Protein AF-A0A6B3WCZ1-F1 (afdb_monomer_lite)

Secondary structure (DSSP, 8-state):
-TTHHHHHHHHHHHHHHHHHHHTT--HHHHHHHHHHHHHHHHHHHHIIIIITT----S--HHHHHHHHHHHHHHHHHHHHH---HHHHHHHHHHHHHHHHHHHHHHHT-GGGTHHHHHHHTT--

pLDDT: mean 79.35, std 8.75, range [54.75, 90.38]

Structure (mmCIF, N/CA/C/O backbone):
data_AF-A0A6B3WCZ1-F1
#
_entry.id   AF-A0A6B3WCZ1-F1
#
loop_
_atom_site.group_PDB
_atom_site.id
_atom_site.type_symbol
_atom_site.label_atom_id
_atom_site.label_alt_id
_atom_site.label_comp_id
_atom_site.label_asym_id
_atom_site.label_entity_id
_atom_site.label_seq_id
_atom_site.pdbx_PDB_ins_code
_atom_site.Cartn_x
_atom_site.Cartn_y
_atom_site.Cartn_z
_atom_site.occupancy
_atom_site.B_iso_or_equiv
_atom_site.auth_seq_id
_atom_site.auth_comp_id
_atom_site.auth_asym_id
_atom_site.auth_atom_id
_atom_site.pdbx_PDB_model_num
ATOM 1 N N . MET A 1 1 ? 3.831 7.586 -17.852 1.00 58.81 1 MET A N 1
ATOM 2 C CA . MET A 1 1 ? 2.518 8.215 -17.551 1.00 58.81 1 MET A CA 1
ATOM 3 C C . MET A 1 1 ? 1.468 7.257 -16.970 1.00 58.81 1 MET A C 1
ATOM 5 O O . MET A 1 1 ? 0.626 7.711 -16.213 1.00 58.81 1 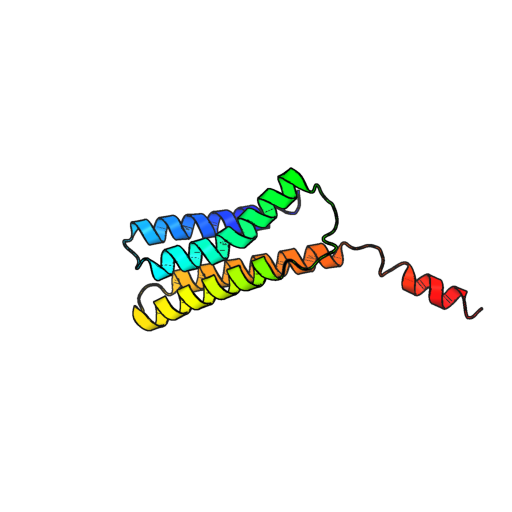MET A O 1
ATOM 9 N N . ARG A 1 2 ? 1.497 5.941 -17.239 1.00 68.44 2 ARG A N 1
ATOM 10 C CA . ARG A 1 2 ? 0.411 5.017 -16.833 1.00 68.44 2 ARG A CA 1
ATOM 11 C C . ARG A 1 2 ? 0.376 4.605 -15.347 1.00 68.44 2 ARG A C 1
ATOM 13 O O . ARG A 1 2 ? -0.591 3.989 -14.925 1.00 68.44 2 ARG A O 1
ATOM 20 N N . HIS A 1 3 ? 1.387 4.949 -14.545 1.00 72.38 3 HIS A N 1
ATOM 21 C CA . HIS A 1 3 ? 1.414 4.660 -13.095 1.00 72.38 3 HIS A CA 1
ATOM 22 C C . HIS A 1 3 ? 0.763 5.762 -12.248 1.00 72.38 3 HIS A C 1
ATOM 24 O O . HIS A 1 3 ? 0.411 5.518 -11.098 1.00 72.38 3 HIS A O 1
ATOM 30 N N . LEU A 1 4 ? 0.558 6.947 -12.835 1.00 78.62 4 LEU A N 1
ATOM 31 C CA . LEU A 1 4 ? -0.077 8.094 -12.188 1.00 78.62 4 LEU A CA 1
ATOM 32 C C . LEU A 1 4 ? -1.447 7.785 -11.562 1.00 78.62 4 LEU A C 1
ATOM 34 O O . LEU A 1 4 ? -1.624 8.169 -10.411 1.00 78.62 4 LEU A O 1
ATOM 38 N N . PRO A 1 5 ? -2.392 7.075 -12.217 1.00 84.31 5 PRO A N 1
ATOM 39 C CA . PRO A 1 5 ? -3.699 6.823 -11.608 1.00 84.31 5 PRO A CA 1
ATOM 40 C C . PRO A 1 5 ? -3.609 5.946 -10.354 1.00 84.31 5 PRO A C 1
ATOM 42 O O . PRO A 1 5 ? -4.288 6.222 -9.373 1.00 84.31 5 PRO A O 1
ATOM 45 N N . VAL A 1 6 ? -2.744 4.925 -10.349 1.00 83.56 6 VAL A N 1
ATOM 46 C CA . VAL A 1 6 ? -2.562 4.043 -9.182 1.00 83.56 6 VAL A CA 1
ATOM 47 C C . VAL A 1 6 ? -1.897 4.797 -8.036 1.00 83.56 6 VAL A C 1
ATOM 49 O O . VAL A 1 6 ? -2.324 4.663 -6.894 1.00 83.56 6 VAL A O 1
ATOM 52 N N . ILE A 1 7 ? -0.877 5.604 -8.343 1.00 83.31 7 ILE A N 1
ATOM 53 C CA . ILE A 1 7 ? -0.209 6.440 -7.343 1.00 83.31 7 ILE A CA 1
ATOM 54 C C . ILE A 1 7 ? -1.228 7.404 -6.737 1.00 83.31 7 ILE A C 1
ATOM 56 O O . ILE A 1 7 ? -1.402 7.384 -5.529 1.00 83.31 7 ILE A O 1
ATOM 60 N N . LEU A 1 8 ? -1.965 8.163 -7.556 1.00 86.75 8 LEU A N 1
ATOM 61 C CA . LEU A 1 8 ? -2.995 9.093 -7.080 1.00 86.75 8 LEU A CA 1
ATOM 62 C C . LEU A 1 8 ? -4.054 8.401 -6.217 1.00 86.75 8 LEU A C 1
ATOM 64 O O . LEU A 1 8 ? -4.422 8.937 -5.175 1.00 86.75 8 LEU A O 1
ATOM 68 N N . LEU A 1 9 ? -4.503 7.205 -6.610 1.00 86.12 9 LEU A N 1
ATOM 69 C CA . LEU A 1 9 ? -5.460 6.424 -5.830 1.00 86.12 9 LEU A CA 1
ATOM 70 C C . LEU A 1 9 ? -4.885 6.035 -4.460 1.00 86.12 9 LEU A C 1
ATOM 72 O O . LEU A 1 9 ? -5.527 6.266 -3.440 1.00 86.12 9 LEU A O 1
ATOM 76 N N . LEU A 1 10 ? -3.671 5.480 -4.417 1.00 81.38 10 LEU A N 1
ATOM 77 C CA . LEU A 1 10 ? -3.019 5.100 -3.161 1.00 81.38 10 LEU A CA 1
ATOM 78 C C . LEU A 1 10 ? -2.750 6.320 -2.272 1.00 81.38 10 LEU A C 1
ATOM 80 O O . LEU A 1 10 ? -2.940 6.234 -1.062 1.00 81.38 10 LEU A O 1
ATOM 84 N N . THR A 1 11 ? -2.372 7.464 -2.849 1.00 84.19 11 THR A N 1
ATOM 85 C CA . THR A 1 11 ? -2.157 8.709 -2.099 1.00 84.19 11 THR A CA 1
ATOM 86 C C . THR A 1 11 ? -3.462 9.252 -1.531 1.00 84.19 11 THR A C 1
ATOM 88 O O . THR A 1 11 ? -3.496 9.646 -0.368 1.00 84.19 11 THR A O 1
ATOM 91 N N . ALA A 1 12 ? -4.553 9.221 -2.302 1.00 84.94 12 ALA A N 1
ATOM 92 C CA . ALA A 1 12 ? -5.877 9.600 -1.814 1.00 84.94 12 ALA A CA 1
ATOM 93 C C . ALA A 1 12 ? -6.337 8.686 -0.662 1.00 84.94 12 ALA A C 1
ATOM 95 O O . ALA A 1 12 ? -6.866 9.166 0.340 1.00 84.94 12 ALA A O 1
ATOM 96 N N . LEU A 1 13 ? -6.068 7.379 -0.755 1.00 81.56 13 LEU A N 1
ATOM 97 C CA . LEU A 1 13 ? -6.374 6.411 0.303 1.00 81.56 13 LEU A CA 1
ATOM 98 C C . LEU A 1 13 ? -5.490 6.598 1.548 1.00 81.56 13 LEU A C 1
ATOM 100 O O . LEU A 1 13 ? -5.978 6.471 2.669 1.00 81.56 13 LEU A O 1
ATOM 104 N N . ALA A 1 14 ? -4.218 6.960 1.380 1.00 81.62 14 ALA A N 1
ATOM 105 C CA . ALA A 1 14 ? -3.337 7.314 2.491 1.00 81.62 14 ALA A CA 1
ATOM 106 C C . ALA A 1 14 ? -3.784 8.616 3.180 1.00 81.62 14 ALA A C 1
ATOM 108 O O . ALA A 1 14 ? -3.803 8.689 4.408 1.00 81.62 14 ALA A O 1
ATOM 109 N N . ALA A 1 15 ? -4.227 9.620 2.418 1.00 83.56 15 ALA A N 1
ATOM 110 C CA . ALA A 1 15 ? -4.810 10.842 2.973 1.00 83.56 15 ALA A CA 1
ATOM 111 C C . ALA A 1 15 ? -6.094 10.552 3.771 1.00 83.56 15 ALA A C 1
ATOM 113 O O . ALA A 1 15 ? -6.315 11.148 4.826 1.00 83.56 15 ALA A O 1
ATOM 114 N N . ALA A 1 16 ? -6.894 9.573 3.336 1.00 78.75 16 ALA A N 1
ATOM 115 C CA . ALA A 1 16 ? -8.064 9.113 4.080 1.00 78.75 16 ALA A CA 1
ATOM 116 C C . ALA A 1 16 ? -7.700 8.530 5.464 1.00 78.75 16 ALA A C 1
ATOM 118 O O . ALA A 1 16 ? -8.486 8.662 6.403 1.00 78.75 16 ALA A O 1
ATOM 119 N N . ALA A 1 17 ? -6.493 7.971 5.636 1.00 76.31 17 ALA A N 1
ATOM 120 C CA . ALA A 1 17 ? -5.986 7.551 6.948 1.00 76.31 17 ALA A CA 1
ATOM 121 C C . ALA A 1 17 ? -5.730 8.751 7.868 1.00 76.31 17 ALA A C 1
ATOM 123 O O . ALA A 1 17 ? -6.041 8.695 9.058 1.00 76.31 17 ALA A O 1
ATOM 124 N N . GLY A 1 18 ? -5.224 9.855 7.310 1.00 77.69 18 GLY A N 1
ATOM 125 C CA . GLY A 1 18 ? -5.073 11.121 8.027 1.00 77.69 18 GLY A CA 1
ATOM 126 C C . GLY A 1 18 ? -6.418 11.681 8.492 1.00 77.69 18 GLY A C 1
ATOM 127 O O . GLY A 1 18 ? -6.564 12.052 9.655 1.00 77.69 18 GLY A O 1
ATOM 128 N N . VAL A 1 19 ? -7.433 11.648 7.621 1.00 81.25 19 VAL A N 1
ATOM 129 C CA . VAL A 1 19 ? -8.804 12.065 7.970 1.00 81.25 19 VAL A CA 1
ATOM 130 C C . VAL A 1 19 ? -9.396 11.172 9.064 1.00 81.25 19 VAL A C 1
ATOM 132 O O . VAL A 1 19 ? -10.003 11.683 10.004 1.00 81.25 19 VAL A O 1
ATOM 135 N N . ALA A 1 20 ? -9.182 9.853 8.997 1.00 74.31 20 ALA A N 1
ATOM 136 C CA . ALA A 1 20 ? -9.609 8.932 10.050 1.00 74.31 20 ALA A CA 1
ATOM 137 C C . ALA A 1 20 ? -8.939 9.257 11.398 1.00 74.31 20 ALA A C 1
ATOM 139 O O . ALA A 1 20 ? -9.610 9.276 12.429 1.00 74.31 20 ALA A O 1
ATOM 140 N N . GLY A 1 21 ? -7.642 9.582 11.394 1.00 74.19 21 GLY A N 1
ATOM 141 C CA . GLY A 1 21 ? -6.931 10.019 12.599 1.00 74.19 21 GLY A CA 1
ATOM 142 C C . GLY A 1 21 ? -7.488 11.311 13.180 1.00 74.19 21 GLY A C 1
ATOM 143 O O . GLY A 1 21 ? -7.629 11.428 14.395 1.00 74.19 21 GLY A O 1
ATOM 144 N N . TRP A 1 22 ? -7.897 12.243 12.322 1.00 81.81 22 TRP A N 1
ATOM 145 C CA . TRP A 1 22 ? -8.491 13.501 12.761 1.00 81.81 22 TRP A CA 1
ATOM 146 C C . TRP A 1 22 ? -9.879 13.321 13.389 1.00 81.81 22 TRP A C 1
ATOM 148 O O . TRP A 1 22 ? -10.221 14.003 14.350 1.00 81.81 22 TRP A O 1
ATOM 158 N N . GLN A 1 23 ? -10.639 12.320 12.938 1.00 83.19 23 GLN A N 1
ATOM 159 C CA . GLN A 1 23 ? -11.910 11.918 13.554 1.00 83.19 23 GLN A CA 1
ATOM 160 C C . GLN A 1 23 ? -11.739 11.124 14.864 1.00 83.19 23 GLN A C 1
ATOM 162 O O . GLN A 1 23 ? -12.697 10.517 15.342 1.00 83.19 23 GLN A O 1
ATOM 167 N N . SER A 1 24 ? -10.533 11.109 15.452 1.00 78.38 24 SER A N 1
ATOM 168 C CA . SER A 1 24 ? -10.202 10.321 16.648 1.00 78.38 24 SER A CA 1
ATOM 169 C C . SER A 1 24 ? -10.506 8.829 16.480 1.00 78.38 24 SER A C 1
ATOM 171 O O . SER A 1 24 ? -10.888 8.148 17.435 1.00 78.38 24 SER A O 1
ATOM 173 N N . ALA A 1 25 ? -10.358 8.303 15.257 1.00 74.81 25 ALA A N 1
ATOM 174 C CA . ALA A 1 25 ? -10.497 6.874 15.034 1.00 74.81 25 ALA A CA 1
ATOM 175 C C . ALA A 1 25 ? -9.445 6.115 15.867 1.00 74.81 25 ALA A C 1
ATOM 177 O O . ALA A 1 25 ? -8.316 6.593 16.023 1.00 74.81 25 ALA A O 1
ATOM 178 N N . PRO A 1 26 ? -9.782 4.923 16.393 1.00 81.50 26 PRO A N 1
ATOM 179 C CA . PRO A 1 26 ? -8.846 4.119 17.164 1.00 81.50 26 PRO A CA 1
ATOM 180 C C . PRO A 1 26 ? -7.553 3.895 16.384 1.00 81.50 26 PRO A C 1
ATOM 182 O O . PRO A 1 26 ? -7.595 3.608 15.185 1.00 81.50 26 PRO A O 1
ATOM 185 N N . TRP A 1 27 ? -6.417 3.963 17.080 1.00 82.31 27 TRP A N 1
ATOM 186 C CA . TRP A 1 27 ? -5.087 3.904 16.464 1.00 82.31 27 TRP A CA 1
ATOM 187 C C . TRP A 1 27 ? -4.890 2.676 15.549 1.00 82.31 27 TRP A C 1
ATOM 189 O O . TRP A 1 27 ? -4.166 2.733 14.564 1.00 82.31 27 TRP A O 1
ATOM 199 N N . LEU A 1 28 ? -5.588 1.572 15.840 1.00 79.19 28 LEU A N 1
ATOM 200 C CA . LEU A 1 28 ? -5.599 0.346 15.037 1.00 79.19 28 LEU A CA 1
ATOM 201 C C . LEU A 1 28 ? -6.075 0.572 13.594 1.00 79.19 28 LEU A C 1
ATOM 203 O O . LEU A 1 28 ? -5.522 -0.021 12.670 1.00 79.19 28 LEU A O 1
ATOM 207 N N . PHE A 1 29 ? -7.078 1.429 13.385 1.00 79.75 29 PHE A N 1
ATOM 208 C CA . PHE A 1 29 ? -7.590 1.732 12.048 1.00 79.75 29 PHE A CA 1
ATOM 209 C C . PHE A 1 29 ? -6.619 2.595 11.260 1.00 79.75 29 PHE A C 1
ATOM 211 O O . PHE A 1 29 ? -6.347 2.303 10.097 1.00 79.75 29 PHE A O 1
ATOM 218 N N . THR A 1 30 ? -6.096 3.647 11.890 1.00 81.69 30 THR A N 1
ATOM 219 C CA . THR A 1 30 ? -5.164 4.575 11.249 1.00 81.69 30 THR A CA 1
ATOM 220 C C . THR A 1 30 ? -3.844 3.898 10.936 1.00 81.69 30 THR A C 1
ATOM 222 O O . THR A 1 30 ? -3.376 4.006 9.807 1.00 81.69 30 THR A O 1
ATOM 225 N N . ALA A 1 31 ? -3.289 3.133 11.879 1.00 83.12 31 ALA A N 1
ATOM 226 C CA . ALA A 1 31 ? -2.080 2.354 11.656 1.00 83.12 31 ALA A CA 1
ATOM 227 C C . ALA A 1 31 ? -2.295 1.286 10.579 1.00 83.12 31 ALA A C 1
ATOM 229 O O . ALA A 1 31 ? -1.490 1.203 9.660 1.00 83.12 31 ALA A O 1
ATOM 230 N N . GLY A 1 32 ? -3.397 0.527 10.631 1.00 83.25 32 GLY A N 1
ATOM 231 C CA . GLY A 1 32 ? -3.709 -0.491 9.625 1.00 83.25 32 GLY A CA 1
ATOM 232 C C . GLY A 1 32 ? -3.846 0.091 8.216 1.00 83.25 32 GLY A C 1
ATOM 233 O O . GLY A 1 32 ? -3.236 -0.42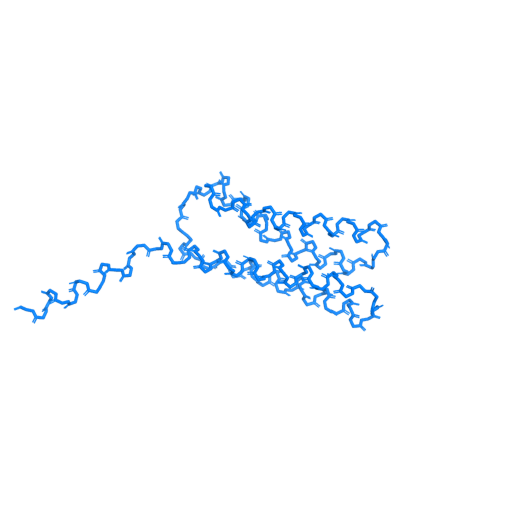2 7.280 1.00 83.25 32 GLY A O 1
ATOM 234 N N . LEU A 1 33 ? -4.570 1.208 8.069 1.00 81.12 33 LEU A N 1
ATOM 235 C CA . LEU A 1 33 ? -4.757 1.878 6.779 1.00 81.12 33 LEU A CA 1
ATOM 236 C C . LEU A 1 33 ? -3.456 2.520 6.274 1.00 81.12 33 LEU A C 1
ATOM 238 O O . LEU A 1 33 ? -3.130 2.400 5.093 1.00 81.12 33 LEU A O 1
ATOM 242 N N . ALA A 1 34 ? -2.686 3.148 7.166 1.00 84.00 34 ALA A N 1
ATOM 243 C CA . ALA A 1 34 ? -1.382 3.714 6.839 1.00 84.00 34 ALA A CA 1
ATOM 244 C C . ALA A 1 34 ? -0.386 2.633 6.405 1.00 84.00 34 ALA A C 1
ATOM 246 O O . ALA A 1 34 ? 0.380 2.861 5.478 1.00 84.00 34 ALA A O 1
ATOM 247 N N . LEU A 1 35 ? -0.416 1.443 7.008 1.00 81.62 35 LEU A N 1
ATOM 248 C CA . LEU A 1 35 ? 0.432 0.320 6.602 1.00 81.62 35 LEU A CA 1
ATOM 249 C C . LEU A 1 35 ? -0.048 -0.281 5.271 1.00 81.62 35 LEU A C 1
ATOM 251 O O . LEU A 1 35 ? 0.761 -0.511 4.372 1.00 81.62 35 LEU A O 1
ATOM 255 N N . ALA A 1 36 ? -1.364 -0.461 5.117 1.00 83.06 36 ALA A N 1
ATOM 256 C CA . ALA A 1 36 ? -1.983 -1.031 3.923 1.00 83.06 36 ALA A CA 1
ATOM 257 C C . ALA A 1 36 ? -1.761 -0.181 2.665 1.00 83.06 36 ALA A C 1
ATOM 259 O O . ALA A 1 36 ? -1.436 -0.723 1.611 1.00 83.06 36 ALA A O 1
ATOM 260 N N . ALA A 1 37 ? -1.915 1.141 2.772 1.00 81.94 37 ALA A N 1
ATOM 261 C CA . ALA A 1 37 ? -1.690 2.068 1.665 1.00 81.94 37 ALA A CA 1
ATOM 262 C C . ALA A 1 37 ? -0.228 2.528 1.586 1.00 81.94 37 ALA A C 1
ATOM 264 O O . ALA A 1 37 ? 0.325 2.655 0.497 1.00 81.94 37 ALA A O 1
ATOM 265 N N . GLY A 1 38 ? 0.426 2.747 2.726 1.00 82.88 38 GLY A N 1
ATOM 266 C CA . GLY A 1 38 ? 1.777 3.296 2.792 1.00 82.88 38 GLY A CA 1
ATOM 267 C C . GLY A 1 38 ? 2.852 2.326 2.321 1.00 82.88 38 GLY A C 1
ATOM 268 O O . GLY A 1 38 ? 3.744 2.750 1.595 1.00 82.88 38 GLY A O 1
ATOM 269 N N . ALA A 1 39 ? 2.762 1.031 2.642 1.00 87.06 39 ALA A N 1
ATOM 270 C CA . ALA A 1 39 ? 3.739 0.047 2.167 1.00 87.06 39 ALA A CA 1
ATOM 271 C C . ALA A 1 39 ? 3.830 -0.024 0.624 1.00 87.06 39 ALA A C 1
ATOM 273 O O . ALA A 1 39 ? 4.936 0.118 0.088 1.00 87.06 39 ALA A O 1
ATOM 274 N N . PRO A 1 40 ? 2.720 -0.194 -0.124 1.00 83.25 40 PRO A N 1
ATOM 275 C CA . PRO A 1 40 ? 2.773 -0.193 -1.583 1.00 83.25 40 PRO A CA 1
ATOM 276 C C . PRO A 1 40 ? 3.137 1.179 -2.158 1.00 83.25 40 PRO A C 1
ATOM 278 O O . PRO A 1 40 ? 3.875 1.241 -3.138 1.00 83.25 40 PRO A O 1
ATOM 281 N N . LEU A 1 41 ? 2.686 2.278 -1.548 1.00 85.25 41 LEU A N 1
ATOM 282 C CA . LEU A 1 41 ? 2.987 3.633 -2.019 1.00 85.25 41 LEU A CA 1
ATOM 283 C C . LEU A 1 41 ? 4.475 3.968 -1.859 1.00 85.25 41 LEU A C 1
ATOM 285 O O . LEU A 1 41 ? 5.097 4.441 -2.809 1.00 85.25 41 LEU A O 1
ATOM 289 N N . PHE A 1 42 ? 5.069 3.627 -0.713 1.00 87.06 42 PHE A N 1
ATOM 290 C CA . PHE A 1 42 ? 6.504 3.750 -0.472 1.00 87.06 42 PHE A CA 1
ATOM 291 C C . PHE A 1 42 ? 7.305 2.926 -1.477 1.00 87.06 42 PHE A C 1
ATOM 293 O O . PHE A 1 42 ? 8.257 3.430 -2.068 1.00 87.06 42 PHE A O 1
ATOM 300 N N . PHE A 1 43 ? 6.893 1.683 -1.737 1.00 85.88 43 PHE A N 1
ATOM 301 C CA . PHE A 1 43 ? 7.582 0.848 -2.713 1.00 85.88 43 PHE A CA 1
ATOM 302 C C . PHE A 1 43 ? 7.474 1.394 -4.139 1.00 85.88 43 PHE A C 1
ATOM 304 O O . PHE A 1 43 ? 8.476 1.422 -4.849 1.00 85.88 43 PHE A O 1
ATOM 311 N N . ILE A 1 44 ? 6.293 1.851 -4.568 1.00 84.06 44 ILE A N 1
ATOM 312 C CA . ILE A 1 44 ? 6.110 2.440 -5.902 1.00 84.06 44 ILE A CA 1
ATOM 313 C C . ILE A 1 44 ? 6.935 3.721 -6.033 1.00 84.06 44 ILE A C 1
ATOM 315 O O . ILE A 1 44 ? 7.597 3.901 -7.052 1.00 84.06 44 ILE A O 1
ATOM 319 N N . ALA A 1 45 ? 6.935 4.584 -5.014 1.00 85.19 45 ALA A N 1
ATOM 320 C CA . ALA A 1 45 ? 7.733 5.806 -4.999 1.00 85.19 45 ALA A CA 1
ATOM 321 C C . ALA A 1 45 ? 9.232 5.489 -5.063 1.00 85.19 45 ALA A C 1
ATOM 323 O O . ALA A 1 45 ? 9.933 6.008 -5.926 1.00 85.19 45 ALA A O 1
ATOM 324 N N . HIS A 1 46 ? 9.711 4.573 -4.220 1.00 85.44 46 HIS A N 1
ATOM 325 C CA . HIS A 1 46 ? 11.101 4.130 -4.227 1.00 85.44 46 HIS A CA 1
ATOM 326 C C . HIS A 1 46 ? 11.490 3.511 -5.577 1.00 85.44 46 HIS A C 1
ATOM 328 O O . HIS A 1 46 ? 12.535 3.836 -6.133 1.00 85.44 46 HIS A O 1
ATOM 334 N N . HIS A 1 47 ? 10.641 2.657 -6.154 1.00 81.31 47 HIS A N 1
ATOM 335 C CA . HIS A 1 47 ? 10.889 2.052 -7.461 1.00 81.31 47 HIS A CA 1
ATOM 336 C C . HIS A 1 47 ? 10.902 3.095 -8.586 1.00 81.31 47 HIS A C 1
ATOM 338 O O . HIS A 1 47 ? 11.744 3.023 -9.479 1.00 81.31 47 HIS A O 1
ATOM 344 N N . ALA A 1 48 ? 9.998 4.074 -8.546 1.00 81.94 48 ALA A N 1
ATOM 345 C CA . ALA A 1 48 ? 9.953 5.163 -9.515 1.00 81.94 48 ALA A CA 1
ATOM 346 C C . ALA A 1 48 ? 11.189 6.074 -9.423 1.00 81.94 48 ALA A C 1
ATOM 348 O O . ALA A 1 48 ? 11.678 6.520 -10.457 1.00 81.94 48 ALA A O 1
ATOM 349 N N . LEU A 1 49 ? 11.699 6.317 -8.211 1.00 83.12 49 LEU A N 1
ATOM 350 C CA .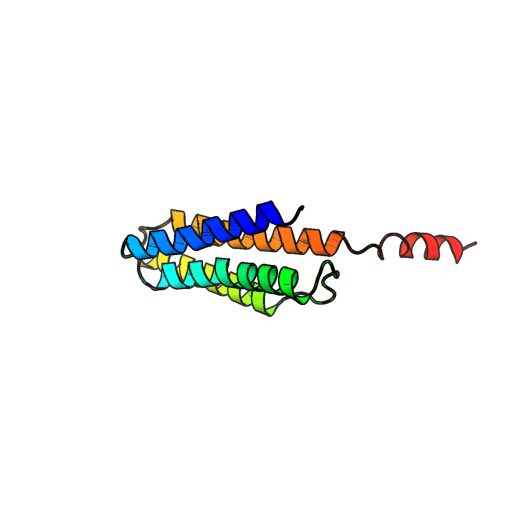 LEU A 1 49 ? 12.853 7.182 -7.957 1.00 83.12 49 LEU A CA 1
ATOM 351 C C . LEU A 1 49 ? 14.198 6.489 -8.229 1.00 83.12 49 LEU A C 1
ATOM 353 O O . LEU A 1 49 ? 15.086 7.099 -8.812 1.00 83.12 49 LEU A O 1
ATOM 357 N N . VAL A 1 50 ? 14.357 5.227 -7.814 1.00 81.12 50 VAL A N 1
ATOM 358 C CA . VAL A 1 50 ? 15.651 4.513 -7.816 1.00 81.12 50 VAL A CA 1
ATOM 359 C C . VAL A 1 50 ? 15.779 3.521 -8.976 1.00 81.12 50 VAL A C 1
ATOM 361 O O . VAL A 1 50 ? 16.862 3.336 -9.525 1.00 81.12 50 VAL A O 1
ATOM 364 N N . GLY A 1 51 ? 14.691 2.843 -9.351 1.00 62.41 51 GLY A N 1
ATOM 365 C CA . GLY A 1 51 ? 14.732 1.683 -10.251 1.00 62.41 51 GLY A CA 1
ATOM 366 C C . GLY A 1 51 ? 14.516 1.990 -11.735 1.00 62.41 51 GLY A C 1
ATOM 367 O O . GLY A 1 51 ? 14.842 1.155 -12.583 1.00 62.41 51 GLY A O 1
ATOM 368 N N . GLY A 1 52 ? 13.967 3.161 -12.072 1.00 65.75 52 GLY A N 1
ATOM 369 C CA . GLY A 1 52 ? 13.477 3.449 -13.424 1.00 65.75 52 GLY A CA 1
ATOM 370 C C . GLY A 1 52 ? 12.416 2.436 -13.895 1.00 65.75 52 GLY A C 1
ATOM 371 O O . GLY A 1 52 ? 11.909 1.626 -13.120 1.00 65.75 52 GLY A O 1
ATOM 372 N N . SER A 1 53 ? 12.072 2.440 -15.186 1.00 64.38 53 SER A N 1
ATOM 373 C CA . SER A 1 53 ? 11.064 1.538 -15.791 1.00 64.38 53 SER A CA 1
ATOM 374 C C . SER A 1 53 ? 11.501 0.065 -15.891 1.00 64.38 53 SER A C 1
ATOM 376 O O . SER A 1 53 ? 11.052 -0.655 -16.785 1.00 64.38 53 SER A O 1
ATOM 378 N N . ARG A 1 54 ? 12.415 -0.395 -15.030 1.00 65.19 54 ARG A N 1
ATOM 379 C CA . ARG A 1 54 ? 12.917 -1.768 -15.074 1.00 65.19 54 ARG A CA 1
ATOM 380 C C . ARG A 1 54 ? 11.799 -2.745 -14.689 1.00 65.19 54 ARG A C 1
ATOM 382 O O . ARG A 1 54 ? 11.067 -2.488 -13.733 1.00 65.19 54 ARG A O 1
ATOM 389 N N . PRO A 1 55 ? 11.643 -3.858 -15.424 1.00 65.31 55 PRO A N 1
ATOM 390 C CA . PRO A 1 55 ? 10.641 -4.857 -15.096 1.00 65.31 55 PRO A CA 1
ATOM 391 C C . PRO A 1 55 ? 10.958 -5.479 -13.733 1.00 65.31 55 PRO A C 1
ATOM 393 O O . PRO A 1 55 ? 12.106 -5.827 -13.450 1.00 65.31 55 PRO A O 1
ATOM 396 N N . LEU A 1 56 ? 9.934 -5.642 -12.891 1.00 68.00 56 LEU A N 1
ATOM 397 C CA . LEU A 1 56 ? 10.073 -6.351 -11.622 1.00 68.00 56 LEU A CA 1
ATOM 398 C C . LEU A 1 56 ? 10.408 -7.823 -11.896 1.00 68.00 56 LEU A C 1
ATOM 400 O O . LEU A 1 56 ? 9.534 -8.616 -12.242 1.00 68.00 56 LEU A O 1
ATOM 404 N N . LEU A 1 57 ? 11.680 -8.185 -11.729 1.00 66.38 57 LEU A N 1
ATOM 405 C CA . LEU A 1 57 ? 12.147 -9.571 -11.832 1.00 66.38 57 LEU A CA 1
ATOM 406 C C . LEU A 1 57 ? 11.749 -10.410 -10.606 1.00 66.38 57 LEU A C 1
ATOM 408 O O . LEU A 1 57 ? 11.581 -11.621 -10.723 1.00 66.38 57 LEU A O 1
ATOM 412 N N . TYR A 1 58 ? 11.535 -9.769 -9.453 1.00 72.69 58 TYR A N 1
ATOM 413 C CA . TYR A 1 58 ? 11.175 -10.426 -8.196 1.00 72.69 58 TYR A CA 1
ATOM 414 C C . TYR A 1 58 ? 9.816 -9.951 -7.685 1.00 72.69 58 TYR A C 1
ATOM 416 O O . TYR A 1 58 ? 9.508 -8.758 -7.706 1.00 72.69 58 TYR A O 1
ATOM 424 N N . HIS A 1 59 ? 9.000 -10.893 -7.206 1.00 72.25 59 HIS A N 1
ATOM 425 C CA . HIS A 1 59 ? 7.716 -10.576 -6.588 1.00 72.25 59 HIS A CA 1
ATOM 426 C C . HIS A 1 59 ? 7.967 -9.909 -5.223 1.00 72.25 59 HIS A C 1
ATOM 428 O O . HIS A 1 59 ? 8.613 -10.523 -4.372 1.00 72.25 59 HIS A O 1
ATOM 434 N N . PRO A 1 60 ? 7.453 -8.690 -4.966 1.00 80.06 60 PRO A N 1
ATOM 435 C CA . PRO A 1 60 ? 7.645 -7.991 -3.696 1.00 80.06 60 PRO A CA 1
ATOM 436 C C . PRO A 1 60 ? 6.735 -8.599 -2.620 1.00 80.06 60 PRO A C 1
ATOM 438 O O . PRO A 1 60 ? 5.673 -8.069 -2.273 1.00 80.06 60 PRO A O 1
ATOM 441 N N . LEU A 1 61 ? 7.133 -9.773 -2.136 1.00 84.50 61 LEU A N 1
ATOM 442 C CA . LEU A 1 61 ? 6.348 -10.597 -1.223 1.00 84.50 61 LEU A CA 1
ATOM 443 C C . LEU A 1 61 ? 6.196 -9.905 0.138 1.00 84.50 61 LEU A C 1
ATOM 445 O O . LEU A 1 61 ? 5.091 -9.836 0.665 1.00 84.50 61 LEU A O 1
ATOM 449 N N . GLY A 1 62 ? 7.267 -9.269 0.629 1.00 85.38 62 GLY A N 1
ATOM 450 C CA . GLY A 1 62 ? 7.251 -8.510 1.884 1.00 85.38 62 GLY A CA 1
ATOM 451 C C . GLY A 1 62 ? 6.230 -7.368 1.896 1.00 85.38 62 GLY A C 1
ATOM 452 O O . GLY A 1 62 ? 5.481 -7.229 2.857 1.00 85.38 62 GLY A O 1
ATOM 453 N N . ILE A 1 63 ? 6.115 -6.603 0.804 1.00 86.38 63 ILE A N 1
ATOM 454 C CA . ILE A 1 63 ? 5.126 -5.511 0.706 1.00 86.38 63 ILE A CA 1
ATOM 455 C C . ILE A 1 63 ? 3.702 -6.054 0.634 1.00 86.38 63 ILE A C 1
ATOM 457 O O . ILE A 1 63 ? 2.787 -5.460 1.192 1.00 86.38 63 ILE A O 1
ATOM 461 N N . SER A 1 64 ? 3.511 -7.203 -0.013 1.00 87.25 64 SER A N 1
ATOM 462 C CA . SER A 1 64 ? 2.192 -7.837 -0.097 1.00 87.25 64 SER A CA 1
ATOM 463 C C . SER A 1 64 ? 1.751 -8.385 1.265 1.00 87.25 64 SER A C 1
ATOM 465 O O . SER A 1 64 ? 0.596 -8.206 1.643 1.00 87.25 64 SER A O 1
ATOM 467 N N . ILE A 1 65 ? 2.677 -8.972 2.036 1.00 88.31 65 ILE A N 1
ATOM 468 C CA . ILE A 1 65 ? 2.434 -9.379 3.428 1.00 88.31 65 ILE A CA 1
ATOM 469 C C . ILE A 1 65 ? 2.103 -8.155 4.286 1.00 88.31 65 ILE A C 1
ATOM 471 O O . ILE A 1 65 ? 1.112 -8.179 5.007 1.00 88.31 65 ILE A O 1
ATOM 475 N N . ALA A 1 66 ? 2.884 -7.076 4.183 1.00 87.75 66 ALA A N 1
ATOM 476 C CA . ALA A 1 66 ? 2.651 -5.849 4.943 1.00 87.75 66 ALA A CA 1
ATOM 477 C C . ALA A 1 66 ? 1.282 -5.223 4.625 1.00 87.75 66 ALA A C 1
ATOM 479 O O . ALA A 1 66 ? 0.533 -4.874 5.537 1.00 87.75 66 ALA A O 1
ATOM 480 N N . ALA A 1 67 ? 0.917 -5.149 3.341 1.00 86.56 67 ALA A N 1
ATOM 481 C CA . ALA A 1 67 ? -0.378 -4.630 2.914 1.00 86.56 67 ALA A CA 1
ATOM 482 C C . ALA A 1 67 ? -1.543 -5.509 3.402 1.00 86.56 67 ALA A C 1
ATOM 484 O O . ALA A 1 67 ? -2.544 -4.996 3.905 1.00 86.56 67 ALA A O 1
ATOM 485 N N . GLY A 1 68 ? -1.391 -6.835 3.309 1.00 87.50 68 GLY A N 1
ATOM 486 C CA . GLY A 1 68 ? -2.358 -7.795 3.838 1.00 87.50 68 GLY A CA 1
ATOM 487 C C . GLY A 1 68 ? -2.526 -7.676 5.352 1.00 87.50 68 GLY A C 1
ATOM 488 O O . GLY A 1 68 ? -3.653 -7.616 5.839 1.00 87.50 68 GLY A O 1
ATOM 489 N N . LEU A 1 69 ? -1.422 -7.562 6.094 1.00 89.31 69 LEU A N 1
ATOM 490 C CA . LEU A 1 69 ? -1.435 -7.389 7.546 1.00 89.31 69 LEU A CA 1
ATOM 491 C C . LEU A 1 69 ? -2.146 -6.090 7.949 1.00 89.31 69 LEU A C 1
ATOM 493 O O . LEU A 1 69 ? -2.990 -6.115 8.842 1.00 89.31 69 LEU A O 1
ATOM 497 N N . GLY A 1 70 ? -1.875 -4.984 7.247 1.00 86.69 70 GLY A N 1
ATOM 498 C CA . GLY A 1 70 ? -2.587 -3.720 7.442 1.00 86.69 70 GLY A CA 1
ATOM 499 C C . GLY A 1 70 ? -4.099 -3.879 7.264 1.00 86.69 70 GLY A C 1
ATOM 500 O O . GLY A 1 70 ? -4.866 -3.471 8.132 1.00 86.69 70 GLY A O 1
ATOM 501 N N . CYS A 1 71 ? -4.529 -4.574 6.205 1.00 87.44 71 CYS A N 1
ATOM 502 C CA . CYS A 1 71 ? -5.944 -4.854 5.955 1.00 87.44 71 CYS A CA 1
ATOM 503 C C . CYS A 1 71 ? -6.584 -5.713 7.061 1.00 87.44 71 CYS A C 1
ATOM 505 O O . CYS A 1 71 ? -7.703 -5.426 7.490 1.00 87.44 71 CYS A O 1
ATOM 507 N N . VAL A 1 72 ? -5.882 -6.739 7.557 1.00 90.38 72 VAL A N 1
ATOM 508 C CA . VAL A 1 72 ? -6.352 -7.575 8.676 1.00 90.38 72 VAL A CA 1
ATOM 509 C C . VAL A 1 72 ? -6.484 -6.752 9.957 1.00 90.38 72 VAL A C 1
ATOM 511 O O . VAL A 1 72 ? -7.484 -6.888 10.659 1.00 90.38 72 VAL A O 1
ATOM 514 N N . MET A 1 73 ? -5.537 -5.855 10.249 1.00 89.00 73 MET A N 1
ATOM 515 C CA . MET A 1 73 ? -5.628 -4.952 11.403 1.00 89.00 73 MET A CA 1
ATOM 516 C C . MET A 1 73 ? -6.831 -4.009 11.298 1.00 89.00 73 MET A C 1
ATOM 518 O O . MET A 1 73 ? -7.561 -3.841 12.276 1.00 89.00 73 MET A O 1
ATOM 522 N N . THR A 1 74 ? -7.089 -3.439 10.117 1.00 86.25 74 THR A N 1
ATOM 523 C CA . THR A 1 74 ? -8.270 -2.594 9.880 1.00 86.25 74 THR A CA 1
ATOM 524 C C . THR A 1 74 ? -9.567 -3.388 10.054 1.00 86.25 74 THR A C 1
ATOM 526 O O . THR A 1 74 ? -10.510 -2.901 10.678 1.00 86.25 74 THR A O 1
ATOM 529 N N . LEU A 1 75 ? -9.610 -4.631 9.561 1.00 89.00 75 LEU A N 1
ATOM 530 C CA . LEU A 1 75 ? -10.760 -5.523 9.710 1.00 89.00 75 LEU A CA 1
ATOM 531 C C . LEU A 1 75 ? -11.000 -5.901 11.181 1.00 89.00 75 LEU A C 1
ATOM 533 O O . LEU A 1 75 ? -12.131 -5.845 11.657 1.00 89.00 75 LEU A O 1
ATOM 537 N N . ALA A 1 76 ? -9.941 -6.227 11.926 1.00 86.81 76 ALA A N 1
ATOM 538 C CA . ALA A 1 76 ? -10.013 -6.504 13.360 1.00 86.81 76 ALA A CA 1
ATOM 539 C C . ALA A 1 76 ? -10.504 -5.280 14.150 1.00 86.81 76 ALA A C 1
ATOM 541 O O . ALA A 1 76 ? -11.335 -5.409 15.051 1.00 86.81 76 ALA A O 1
ATOM 542 N N . GLY A 1 77 ? -10.048 -4.081 13.772 1.00 83.50 77 GLY A N 1
ATOM 543 C CA . GLY A 1 77 ? -10.585 -2.822 14.282 1.00 83.50 77 GLY A CA 1
ATOM 544 C C . GLY A 1 77 ? -12.088 -2.710 14.028 1.00 83.50 77 GLY A C 1
ATOM 545 O O . GLY A 1 77 ? -12.842 -2.374 14.942 1.00 83.50 77 GLY A O 1
ATOM 546 N N . GLN A 1 78 ? -12.546 -3.049 12.821 1.00 87.31 78 GLN A N 1
ATOM 547 C CA . GLN A 1 78 ? -13.962 -2.980 12.471 1.00 87.31 78 GLN A CA 1
ATOM 548 C C . GLN A 1 78 ? -14.816 -3.951 13.284 1.00 87.31 78 GLN A C 1
ATOM 550 O O . GLN A 1 78 ? -15.847 -3.536 13.804 1.00 87.31 78 GLN A O 1
ATOM 555 N N . TYR A 1 79 ? -14.372 -5.194 13.477 1.00 87.88 79 TYR A N 1
ATOM 556 C CA . TYR A 1 79 ? -15.073 -6.142 14.351 1.00 87.88 79 TYR A CA 1
ATOM 557 C C . TYR A 1 79 ? -15.142 -5.670 15.806 1.00 87.88 79 TYR A C 1
ATOM 559 O O . TYR A 1 79 ? -16.105 -5.976 16.503 1.00 87.88 79 TYR A O 1
ATOM 567 N N . ARG A 1 80 ? -14.142 -4.912 16.268 1.00 85.50 80 ARG A N 1
ATOM 568 C CA . ARG A 1 80 ? -14.091 -4.421 17.648 1.00 85.50 80 ARG A CA 1
ATOM 569 C C . ARG A 1 80 ? -14.910 -3.152 17.881 1.00 85.50 80 ARG A C 1
ATOM 571 O O . ARG A 1 80 ? -15.512 -3.017 18.939 1.00 85.50 80 ARG A O 1
ATOM 578 N N . PHE A 1 81 ? -14.900 -2.210 16.938 1.00 83.62 81 PHE A N 1
ATOM 579 C CA . PHE A 1 81 ? -15.461 -0.867 17.138 1.00 83.62 81 PHE A CA 1
ATOM 580 C C . PHE A 1 81 ? -16.673 -0.555 16.248 1.00 83.62 81 PHE A C 1
ATOM 582 O O . PHE A 1 81 ? -17.358 0.432 16.502 1.00 83.62 81 PHE A O 1
ATOM 589 N N . GLY A 1 82 ? -16.944 -1.352 15.207 1.00 79.12 82 GLY A N 1
ATOM 590 C CA . GLY A 1 82 ? -18.176 -1.358 14.398 1.00 79.12 82 GLY A CA 1
ATOM 591 C C . GLY A 1 82 ? -18.500 -0.099 13.581 1.00 79.12 82 GLY A C 1
ATOM 592 O O . GLY A 1 82 ? -19.372 -0.131 12.717 1.00 79.12 82 GLY A O 1
ATOM 593 N N . ARG A 1 83 ? -17.810 1.018 13.811 1.00 79.31 83 ARG A N 1
ATOM 594 C CA . ARG A 1 83 ? -18.284 2.354 13.420 1.00 79.31 83 ARG A CA 1
ATOM 595 C C . ARG A 1 83 ? -17.667 2.904 12.128 1.00 79.31 83 ARG A C 1
ATOM 597 O O . ARG A 1 83 ? -18.158 3.898 11.604 1.00 79.31 83 ARG A O 1
ATOM 604 N N . PHE A 1 84 ? -16.635 2.259 11.580 1.00 81.81 84 PHE A N 1
ATOM 605 C CA . PHE A 1 84 ? -15.816 2.800 10.487 1.00 81.81 84 PHE A CA 1
ATOM 606 C C . PHE A 1 84 ? -15.763 1.874 9.256 1.00 81.81 84 PHE A C 1
ATOM 608 O O . PHE A 1 84 ? -14.700 1.650 8.678 1.00 81.81 84 PHE A O 1
ATOM 615 N N . ASN A 1 85 ? -16.924 1.373 8.807 1.00 84.50 85 ASN A N 1
ATOM 616 C CA . ASN A 1 85 ? -17.049 0.501 7.622 1.00 84.50 85 ASN A CA 1
ATOM 617 C C . ASN A 1 85 ? -16.356 1.071 6.370 1.00 84.50 85 ASN A C 1
ATOM 619 O O . ASN A 1 85 ? -15.755 0.331 5.591 1.00 84.50 85 ASN A O 1
ATOM 623 N N . TRP A 1 86 ? -16.411 2.393 6.187 1.00 84.69 86 TRP A N 1
ATOM 624 C CA . TRP A 1 86 ? -15.796 3.063 5.043 1.00 84.69 86 TRP A CA 1
ATOM 625 C C . TRP A 1 86 ? -14.263 2.908 5.019 1.00 84.69 86 TRP A C 1
ATOM 627 O O . TRP A 1 86 ? -13.687 2.761 3.944 1.00 84.69 86 TRP A O 1
ATOM 637 N N . VAL A 1 87 ? -13.605 2.850 6.186 1.00 83.56 87 VAL A N 1
ATOM 638 C CA . VAL A 1 87 ? -12.142 2.689 6.301 1.00 83.56 87 VAL A CA 1
ATOM 639 C C . VAL A 1 87 ? -11.711 1.303 5.825 1.00 83.56 87 VAL A C 1
ATOM 641 O O . VAL A 1 87 ? -10.693 1.166 5.150 1.00 83.56 87 VAL A O 1
ATOM 644 N N . VAL A 1 88 ? -12.510 0.272 6.116 1.00 86.00 88 VAL A N 1
ATOM 645 C CA . VAL A 1 88 ? -12.274 -1.085 5.598 1.00 86.00 88 VAL A CA 1
ATOM 646 C C . VAL A 1 88 ? -12.381 -1.100 4.076 1.00 86.00 88 VAL A C 1
ATOM 648 O O . VAL A 1 88 ? -11.516 -1.666 3.412 1.00 86.00 88 VAL A O 1
ATOM 651 N N . GLY A 1 89 ? -13.387 -0.421 3.516 1.00 86.75 89 GLY A N 1
ATOM 652 C CA . GLY A 1 89 ? -13.518 -0.248 2.068 1.00 86.75 89 GLY A CA 1
ATOM 653 C C . GLY A 1 89 ? -12.271 0.386 1.444 1.00 86.75 89 GLY A C 1
ATOM 654 O O . GLY A 1 89 ? -11.759 -0.115 0.443 1.00 86.75 89 GLY A O 1
ATOM 655 N N . CYS A 1 90 ? -11.720 1.427 2.076 1.00 84.81 90 CYS A N 1
ATOM 656 C CA . CYS A 1 90 ? -10.468 2.054 1.650 1.00 84.81 90 CYS A CA 1
ATOM 657 C C . CYS A 1 90 ? -9.266 1.096 1.719 1.00 84.81 90 CYS A C 1
ATOM 659 O O . CYS A 1 90 ? -8.466 1.061 0.783 1.00 84.81 90 CYS A O 1
ATOM 661 N N . ALA A 1 91 ? -9.145 0.297 2.784 1.00 84.75 91 ALA A N 1
ATOM 662 C CA . ALA A 1 91 ? -8.061 -0.678 2.932 1.00 84.75 91 ALA A CA 1
ATOM 663 C C . ALA A 1 91 ? -8.116 -1.767 1.847 1.00 84.75 91 ALA A C 1
ATOM 665 O O . ALA A 1 91 ? -7.101 -2.082 1.223 1.00 84.75 91 ALA A O 1
ATOM 666 N N . VAL A 1 92 ? -9.312 -2.293 1.565 1.00 87.88 92 VAL A N 1
ATOM 667 C CA . VAL A 1 92 ? -9.526 -3.285 0.502 1.00 87.88 92 VAL A CA 1
ATOM 668 C C . VAL A 1 92 ? -9.229 -2.681 -0.871 1.00 87.88 92 VAL A C 1
ATOM 670 O O . VAL A 1 92 ? -8.529 -3.301 -1.670 1.00 87.88 92 VAL A O 1
ATOM 673 N N . LEU A 1 93 ? -9.690 -1.456 -1.143 1.00 87.56 93 LEU A N 1
ATOM 674 C CA . LEU A 1 93 ? -9.388 -0.756 -2.396 1.00 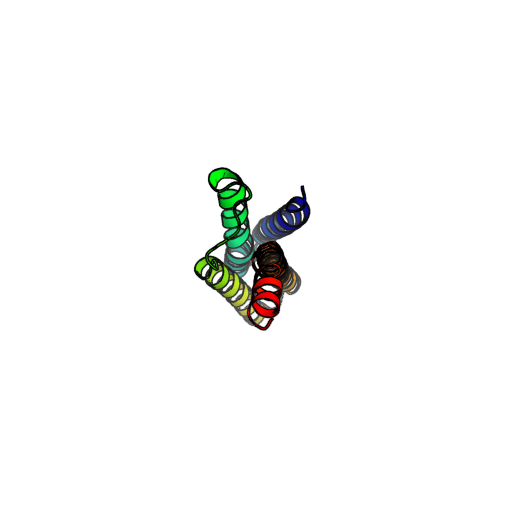87.56 93 LEU A CA 1
ATOM 675 C C . LEU A 1 93 ? -7.883 -0.544 -2.597 1.00 87.56 93 LEU A C 1
ATOM 677 O O . LEU A 1 93 ? -7.393 -0.746 -3.708 1.00 87.56 93 LEU A O 1
ATOM 681 N N . ALA A 1 94 ? -7.142 -0.199 -1.539 1.00 84.25 94 ALA A N 1
ATOM 682 C CA . ALA A 1 94 ? -5.686 -0.068 -1.603 1.00 84.25 94 ALA A CA 1
ATOM 683 C C . ALA A 1 94 ? -5.022 -1.397 -1.997 1.00 84.25 94 ALA A C 1
ATOM 685 O O . ALA A 1 94 ? -4.150 -1.430 -2.869 1.00 84.25 94 ALA A O 1
ATOM 686 N N . LEU A 1 95 ? -5.481 -2.505 -1.407 1.00 85.00 95 LEU A N 1
ATOM 687 C CA . LEU A 1 95 ? -4.974 -3.845 -1.698 1.00 85.00 95 LEU A CA 1
ATOM 688 C C . LEU A 1 95 ? -5.265 -4.267 -3.147 1.00 85.00 95 LEU A C 1
ATOM 690 O O . LEU A 1 95 ? -4.383 -4.771 -3.844 1.00 85.00 95 LEU A O 1
ATOM 694 N N . VAL A 1 96 ? -6.487 -4.021 -3.626 1.00 89.06 96 VAL A N 1
ATOM 695 C CA . VAL A 1 96 ? -6.888 -4.319 -5.008 1.00 89.06 96 VAL A CA 1
ATOM 696 C C . VAL A 1 96 ? -6.069 -3.495 -5.998 1.00 89.06 96 VAL A C 1
ATOM 698 O O . VAL A 1 96 ? -5.560 -4.047 -6.974 1.00 89.06 96 VAL A O 1
ATOM 701 N N . ALA A 1 97 ? -5.885 -2.198 -5.740 1.00 86.94 97 ALA A N 1
ATOM 702 C CA . ALA A 1 97 ? -5.075 -1.323 -6.583 1.00 86.94 97 ALA A CA 1
ATOM 703 C C . ALA A 1 97 ? -3.621 -1.802 -6.678 1.00 86.94 97 ALA A C 1
ATOM 705 O O . ALA A 1 97 ? -3.041 -1.834 -7.767 1.00 86.94 97 ALA A O 1
ATOM 706 N N . TRP A 1 98 ? -3.056 -2.242 -5.551 1.00 86.50 98 TRP A N 1
ATOM 707 C CA . TRP A 1 98 ? -1.732 -2.850 -5.501 1.00 86.50 98 TRP A CA 1
ATOM 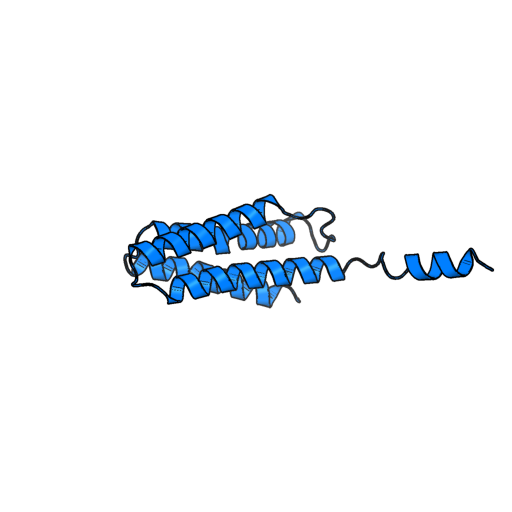708 C C . TRP A 1 98 ? -1.646 -4.134 -6.339 1.00 86.50 98 TRP A C 1
ATOM 710 O O . TRP A 1 98 ? -0.750 -4.262 -7.176 1.00 86.50 98 TRP A O 1
ATOM 720 N N . MET A 1 99 ? -2.600 -5.058 -6.189 1.00 87.25 99 MET A N 1
ATOM 721 C CA . MET A 1 99 ? -2.640 -6.293 -6.985 1.00 87.25 99 MET A CA 1
ATOM 722 C C . MET A 1 99 ? -2.793 -6.016 -8.487 1.00 87.25 99 MET A C 1
ATOM 724 O O . MET A 1 99 ? -2.139 -6.665 -9.309 1.00 87.25 99 MET A O 1
ATOM 728 N N . LEU A 1 100 ? -3.617 -5.031 -8.863 1.00 87.19 100 LEU A N 1
ATOM 729 C CA . LEU A 1 100 ? -3.787 -4.618 -10.258 1.00 87.19 100 LEU A CA 1
ATOM 730 C C . LEU A 1 100 ? -2.469 -4.109 -10.849 1.00 87.19 100 LEU A C 1
ATOM 732 O O . LEU A 1 100 ? -2.095 -4.484 -11.963 1.00 87.19 100 LEU A O 1
ATOM 736 N N . TRP A 1 101 ? -1.745 -3.290 -10.085 1.00 85.00 101 TRP A N 1
ATOM 737 C CA . TRP A 1 101 ? -0.445 -2.764 -10.485 1.00 85.00 101 TRP A CA 1
ATOM 738 C C . TRP A 1 101 ? 0.595 -3.876 -10.654 1.00 85.00 101 TRP A C 1
ATOM 740 O O . TRP A 1 101 ? 1.280 -3.921 -11.678 1.00 85.00 101 TRP A O 1
ATOM 750 N N . GLN A 1 102 ? 0.660 -4.828 -9.716 1.00 84.00 102 GLN A N 1
ATOM 751 C CA . GLN A 1 102 ? 1.537 -5.998 -9.825 1.00 84.00 102 GLN A CA 1
ATOM 752 C C . GLN A 1 102 ? 1.231 -6.830 -11.076 1.00 84.00 102 GLN A C 1
ATOM 754 O O . GLN A 1 102 ? 2.142 -7.194 -11.825 1.00 84.00 102 GLN A O 1
ATOM 759 N N . ARG A 1 103 ? -0.055 -7.110 -11.335 1.00 83.88 103 ARG A N 1
ATOM 760 C CA . ARG A 1 103 ? -0.495 -7.861 -12.519 1.00 83.88 103 ARG A CA 1
ATOM 761 C C . ARG A 1 103 ? -0.069 -7.161 -13.807 1.00 83.88 103 ARG A C 1
ATOM 763 O O . ARG A 1 103 ? 0.449 -7.822 -14.705 1.00 83.88 103 ARG A O 1
ATOM 770 N N . TYR A 1 104 ? -0.237 -5.842 -13.868 1.00 81.88 104 TYR A N 1
ATOM 771 C CA . TYR A 1 104 ? 0.140 -5.032 -15.025 1.00 81.88 104 TYR A CA 1
ATOM 772 C C . TYR A 1 104 ? 1.658 -5.020 -15.272 1.00 81.88 104 TYR A C 1
ATOM 774 O O . TYR A 1 104 ? 2.122 -5.173 -16.408 1.00 81.88 104 TYR A O 1
ATOM 782 N N . MET A 1 105 ? 2.455 -4.884 -14.209 1.00 77.62 105 MET A N 1
ATOM 783 C CA . MET A 1 105 ? 3.916 -4.952 -14.310 1.00 77.62 105 MET A CA 1
ATOM 784 C C . MET A 1 105 ? 4.382 -6.313 -14.827 1.00 77.62 105 MET A C 1
ATOM 786 O O . MET A 1 105 ? 5.280 -6.385 -15.663 1.00 77.62 105 MET A O 1
ATOM 790 N N . ARG A 1 106 ? 3.715 -7.395 -14.412 1.00 75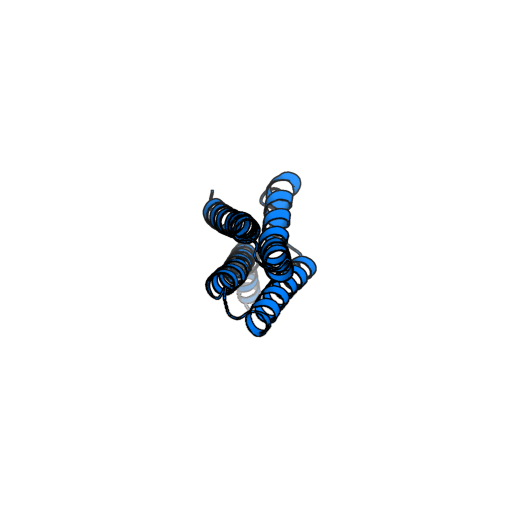.81 106 ARG A N 1
ATOM 791 C CA . ARG A 1 106 ? 4.031 -8.752 -14.868 1.00 75.81 106 ARG A CA 1
ATOM 792 C C . ARG A 1 106 ? 3.665 -9.000 -16.331 1.00 75.81 106 ARG A C 1
ATOM 794 O O . ARG A 1 106 ? 4.413 -9.680 -17.027 1.00 75.81 106 ARG A O 1
ATOM 801 N N . SER A 1 107 ? 2.546 -8.454 -16.813 1.00 72.62 107 SER A N 1
ATOM 802 C CA . SER A 1 107 ? 2.148 -8.571 -18.226 1.00 72.62 107 SER A CA 1
ATOM 803 C C . SER A 1 107 ? 3.052 -7.798 -19.185 1.00 72.62 107 SER A C 1
ATOM 805 O O . SER A 1 107 ? 3.025 -8.061 -20.380 1.00 72.62 107 SER A O 1
ATOM 807 N N . SER A 1 108 ? 3.864 -6.869 -18.676 1.00 66.88 108 SER A N 1
ATOM 808 C CA . SER A 1 108 ? 4.758 -6.044 -19.495 1.00 66.88 108 SER A CA 1
ATOM 809 C C . SER A 1 108 ? 6.105 -6.720 -19.809 1.00 66.88 108 SER A C 1
ATOM 811 O O . SER A 1 108 ? 6.945 -6.110 -20.460 1.00 66.88 108 SER A O 1
ATOM 813 N N . LEU A 1 109 ? 6.332 -7.964 -19.358 1.00 66.44 109 LEU A N 1
ATOM 814 C CA . LEU A 1 109 ? 7.541 -8.747 -19.647 1.00 66.44 109 LEU A CA 1
ATOM 815 C C . LEU A 1 109 ? 7.472 -9.361 -21.067 1.00 66.44 109 LEU A C 1
ATOM 817 O O . LEU A 1 109 ? 6.701 -10.301 -21.274 1.00 66.44 109 LEU A O 1
ATOM 821 N N . PRO A 1 110 ? 8.300 -8.912 -22.036 1.00 58.81 110 PRO A N 1
ATOM 822 C CA . PRO A 1 110 ? 8.204 -9.326 -23.448 1.00 58.81 110 PRO A CA 1
ATOM 823 C C . PRO A 1 110 ? 8.560 -10.801 -23.726 1.00 58.81 110 PRO A C 1
ATOM 825 O O . PRO A 1 110 ? 8.310 -11.313 -24.813 1.00 58.81 110 PRO A O 1
ATOM 828 N N . GLY A 1 111 ? 9.138 -11.516 -22.756 1.00 56.66 111 GLY A N 1
ATOM 829 C CA . GLY A 1 111 ? 9.767 -12.827 -22.974 1.00 56.66 111 GLY A CA 1
ATOM 830 C C . GLY A 1 111 ? 8.827 -14.028 -23.140 1.00 56.66 111 GLY A C 1
ATOM 831 O O . GLY A 1 111 ? 9.306 -15.136 -23.368 1.00 56.66 111 GLY A O 1
ATOM 832 N N . LYS A 1 112 ? 7.503 -13.858 -23.015 1.00 54.75 112 LYS A N 1
ATOM 833 C CA . LYS A 1 112 ? 6.552 -14.965 -23.245 1.00 54.75 112 LYS A CA 1
ATOM 834 C C . LYS A 1 112 ? 6.177 -15.143 -24.716 1.00 54.75 112 LYS A C 1
ATOM 836 O O . LYS A 1 112 ? 5.872 -16.265 -25.102 1.00 54.75 112 LYS A O 1
ATOM 841 N N . ALA A 1 113 ? 6.233 -14.079 -25.517 1.00 56.69 113 ALA A N 1
ATOM 842 C CA . ALA A 1 113 ? 5.897 -14.147 -26.937 1.00 56.69 113 ALA A CA 1
ATOM 843 C C . ALA A 1 113 ? 7.004 -14.841 -27.750 1.00 56.69 113 ALA A C 1
ATOM 845 O O . ALA A 1 113 ? 6.706 -15.734 -28.533 1.00 56.69 113 ALA A O 1
ATOM 846 N N . SER A 1 114 ? 8.285 -14.546 -27.483 1.00 56.44 114 SER A N 1
ATOM 847 C CA . SER A 1 114 ? 9.384 -15.143 -28.266 1.00 56.44 114 SER A CA 1
ATOM 848 C C . SER A 1 114 ? 9.588 -16.640 -28.009 1.00 56.44 114 SER A C 1
ATOM 850 O O . SER A 1 114 ? 10.143 -17.332 -28.851 1.00 56.44 114 SER A O 1
ATOM 852 N N . ARG A 1 115 ? 9.137 -17.169 -26.861 1.00 61.81 115 ARG A N 1
ATOM 853 C CA . ARG A 1 115 ? 9.308 -18.591 -26.511 1.00 61.81 115 ARG A CA 1
ATOM 854 C C . ARG A 1 115 ? 8.318 -19.508 -27.248 1.00 61.81 115 ARG A C 1
ATOM 856 O O . ARG A 1 115 ? 8.523 -20.718 -27.262 1.00 61.81 115 ARG A O 1
ATOM 863 N N . ILE A 1 116 ? 7.254 -18.951 -27.833 1.00 62.84 116 ILE A N 1
ATOM 864 C CA . ILE A 1 116 ? 6.297 -19.713 -28.648 1.00 62.84 116 ILE A CA 1
ATOM 865 C C . ILE A 1 116 ? 6.859 -19.908 -30.064 1.00 62.84 116 ILE A C 1
ATOM 867 O O . ILE A 1 116 ? 6.836 -21.032 -30.555 1.00 62.84 116 ILE A O 1
ATOM 871 N N . ASP A 1 117 ? 7.482 -18.879 -30.646 1.00 62.16 117 ASP A N 1
ATOM 872 C CA . ASP A 1 117 ? 8.121 -18.977 -31.969 1.00 62.16 117 ASP A CA 1
ATOM 873 C C . ASP A 1 117 ? 9.359 -19.884 -31.981 1.00 62.16 117 ASP A C 1
ATOM 875 O O . ASP A 1 117 ? 9.605 -20.596 -32.947 1.00 62.16 117 ASP A O 1
ATOM 879 N N . SER A 1 118 ? 10.136 -19.933 -30.895 1.00 64.12 118 SER A N 1
ATOM 880 C CA . SER A 1 118 ? 11.311 -20.819 -30.856 1.00 64.12 118 SER A CA 1
ATOM 881 C C . SER A 1 118 ? 10.953 -22.308 -30.810 1.00 64.12 118 SER A C 1
ATOM 883 O O . SER A 1 118 ? 11.782 -23.136 -31.167 1.00 64.12 118 SER A O 1
ATOM 885 N N . ARG A 1 119 ? 9.744 -22.667 -30.352 1.00 68.31 119 ARG A N 1
ATOM 886 C CA . ARG A 1 119 ? 9.293 -24.068 -30.332 1.00 68.31 119 ARG A CA 1
ATOM 887 C C . ARG A 1 119 ? 8.792 -24.531 -31.693 1.00 68.31 119 ARG A C 1
ATOM 889 O O . ARG A 1 119 ? 9.087 -25.653 -32.067 1.00 68.31 119 ARG A O 1
ATOM 896 N N . SER A 1 120 ? 8.099 -23.679 -32.448 1.00 67.00 120 SER A N 1
ATOM 897 C CA . SER A 1 120 ? 7.654 -24.037 -33.802 1.00 67.00 120 SER A CA 1
ATOM 898 C C . SER A 1 120 ? 8.821 -24.195 -34.779 1.00 67.00 120 SER A C 1
ATOM 900 O O . SER A 1 120 ? 8.731 -24.990 -35.706 1.00 67.00 120 SER A O 1
ATOM 902 N N . GLN A 1 121 ? 9.929 -23.483 -34.555 1.00 70.38 121 GLN A N 1
ATOM 903 C CA . GLN A 1 121 ? 11.102 -23.533 -35.429 1.00 70.38 121 GLN A CA 1
ATOM 904 C C . GLN A 1 121 ? 12.029 -24.735 -35.180 1.00 70.38 121 GLN A C 1
ATOM 906 O O . GLN A 1 121 ? 12.884 -25.015 -36.011 1.00 70.38 121 GLN A O 1
ATOM 911 N N . GLN A 1 122 ? 11.890 -25.424 -34.043 1.00 75.88 122 GLN A N 1
ATOM 912 C CA . GLN A 1 122 ? 12.708 -26.595 -33.704 1.00 75.88 122 GLN A CA 1
ATOM 913 C C . GLN A 1 122 ? 12.075 -27.919 -34.175 1.00 75.88 122 GLN A C 1
ATOM 915 O O . GLN A 1 122 ? 12.764 -28.934 -34.233 1.00 75.88 122 GLN A O 1
ATOM 920 N N . ASP A 1 123 ? 10.792 -27.888 -34.548 1.00 73.94 123 ASP A N 1
ATOM 921 C CA . ASP A 1 123 ? 10.017 -29.050 -35.001 1.00 73.94 123 ASP A CA 1
ATOM 922 C C . ASP A 1 123 ? 9.887 -29.127 -36.545 1.00 73.94 123 ASP A C 1
ATOM 924 O O . ASP A 1 123 ? 9.074 -29.898 -37.055 1.00 73.94 123 ASP A O 1
ATOM 928 N N . SER A 1 124 ? 10.655 -28.321 -37.297 1.00 73.62 124 SER A N 1
ATOM 929 C CA . SER A 1 124 ? 10.728 -28.320 -38.776 1.00 73.62 124 SER A CA 1
ATOM 930 C C . SER A 1 124 ? 12.119 -28.707 -39.262 1.00 73.62 124 SER A C 1
ATOM 932 O O . SER A 1 124 ? 12.197 -29.457 -40.258 1.00 73.62 124 SER A O 1
#

Radius of gyration: 18.39 Å; chains: 1; bounding box: 34×43×56 Å

Sequence (124 aa):
MRHLPVILLLTALAAAAGVAGWQSAPWLFTAGLALAAGAPLFFIAHHALVGGSRPLLYHPLGISIAAGLGCVMTLAGQYRFGRFNWVVGCAVLALVAWMLWQRYMRSSLPGKASRIDSRSQQDS

Foldseek 3Di:
DVCVVLLVLLVVQLVVLVVCVVVVQPPLLSQLSCQLSVLLNVVVVCCVVPVNLDQPPDDPVVSLVSNVSSLVSNVVSCVVPVPCVVSNVSSVVSNVSSVVVNVVSVVPDPPVVVVVVVVVVVVD